Protein AF-G3ISD1-F1 (afdb_monomer_lite)

Foldseek 3Di:
DPPVLVVVLVVVLVVDVPLVVVLVPPPDPVVNLVSSQVVCVVVVHHDDSVVSVVVVVVVVVVVVVVVD

Organism: Methylobacter tundripaludum (strain ATCC BAA-1195 / DSM 17260 / SV96) (NCBI:txid697282)

Radius of gyration: 11.68 Å; chains: 1; bounding box: 34×25×25 Å

Sequence (68 aa):
MDTHLFHLLRQRMHGDHALQARLFELTDPKDFLAAVQALAEELGYTLEKADLFEATLAGRRAWHNRNR

Secondary structure (DSSP, 8-state):
--HHHHHHHHHHHHH-HHHHHHHHH--SHHHHHHHHHHHHHHTT----HHHHHHHHHHHHHHHHHH--

Structure (mmCIF, N/CA/C/O backbone):
data_AF-G3ISD1-F1
#
_entry.id   AF-G3ISD1-F1
#
loo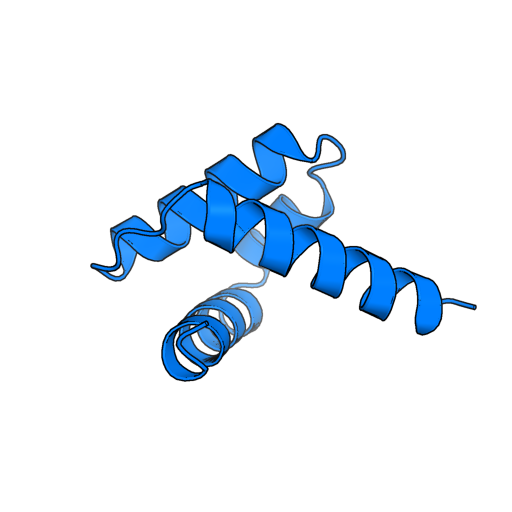p_
_atom_site.group_PDB
_atom_site.id
_atom_site.type_symbol
_atom_site.label_atom_id
_atom_site.label_alt_id
_atom_site.label_comp_id
_atom_site.label_asym_id
_atom_site.label_entity_id
_atom_site.label_seq_id
_atom_site.pdbx_PDB_ins_code
_atom_site.Cartn_x
_atom_site.Cartn_y
_atom_site.Cartn_z
_atom_site.occupancy
_atom_site.B_iso_or_equiv
_atom_site.auth_seq_id
_atom_site.auth_comp_id
_atom_site.auth_asym_id
_atom_site.auth_atom_id
_atom_site.pdbx_PDB_model_num
ATOM 1 N N . MET A 1 1 ? 1.474 6.039 13.372 1.00 51.59 1 MET A N 1
ATOM 2 C CA . MET A 1 1 ? 0.935 5.049 12.415 1.00 51.59 1 MET A CA 1
ATOM 3 C C . MET A 1 1 ? 0.068 4.041 13.145 1.00 51.59 1 MET A C 1
ATOM 5 O O . MET A 1 1 ? 0.581 3.319 13.993 1.00 51.59 1 MET A O 1
ATOM 9 N N . ASP A 1 2 ? -1.216 3.976 12.803 1.00 60.50 2 ASP A N 1
ATOM 10 C CA . ASP A 1 2 ? -2.115 2.911 13.244 1.00 60.50 2 ASP A CA 1
ATOM 11 C C . ASP A 1 2 ? -1.654 1.561 12.680 1.00 60.50 2 ASP A C 1
ATOM 13 O O . ASP A 1 2 ? -1.827 1.247 11.500 1.00 60.50 2 ASP A O 1
ATOM 17 N N . THR A 1 3 ? -1.049 0.737 13.534 1.00 65.94 3 THR A N 1
ATOM 18 C CA . THR A 1 3 ? -0.560 -0.614 13.210 1.00 65.94 3 THR A CA 1
ATOM 19 C C . THR A 1 3 ? -1.663 -1.507 12.623 1.00 65.94 3 THR A C 1
ATOM 21 O O . THR A 1 3 ? -1.375 -2.486 11.935 1.00 65.94 3 THR A O 1
ATOM 24 N N . HIS A 1 4 ? -2.929 -1.168 12.875 1.00 73.88 4 HIS A N 1
ATOM 25 C CA . HIS A 1 4 ? -4.106 -1.864 12.366 1.00 73.88 4 HIS A CA 1
ATOM 26 C C . HIS A 1 4 ? -4.299 -1.673 10.854 1.00 73.88 4 HIS A C 1
ATOM 28 O O . HIS A 1 4 ? -4.479 -2.647 10.124 1.00 73.88 4 HIS A O 1
ATOM 34 N N . LEU A 1 5 ? -4.167 -0.438 10.362 1.00 71.50 5 LEU A N 1
ATOM 35 C CA . LEU A 1 5 ? -4.322 -0.119 8.943 1.00 71.50 5 LEU A CA 1
ATOM 36 C C . LEU A 1 5 ? -3.239 -0.793 8.092 1.00 71.50 5 LEU A C 1
ATOM 38 O O . LEU A 1 5 ? -3.525 -1.347 7.033 1.00 71.50 5 LEU A O 1
ATOM 42 N N . PHE A 1 6 ? -2.002 -0.831 8.593 1.00 72.75 6 PHE A N 1
ATOM 43 C CA . PHE A 1 6 ? -0.916 -1.550 7.927 1.00 72.75 6 PHE A CA 1
ATOM 44 C C . PHE A 1 6 ? -1.212 -3.052 7.788 1.00 72.75 6 PHE A C 1
ATOM 46 O O . PHE A 1 6 ? -0.960 -3.634 6.733 1.00 72.75 6 PHE A O 1
ATOM 53 N N . HIS A 1 7 ? -1.772 -3.686 8.824 1.00 76.06 7 HIS A N 1
ATOM 54 C CA . HIS A 1 7 ? -2.159 -5.097 8.753 1.00 76.06 7 HIS A CA 1
ATOM 55 C C . HIS A 1 7 ? -3.301 -5.336 7.763 1.00 76.06 7 HIS A C 1
ATOM 57 O O . HIS A 1 7 ? -3.216 -6.294 6.997 1.00 76.06 7 HIS A O 1
ATOM 63 N N . LEU A 1 8 ? -4.310 -4.461 7.723 1.00 76.81 8 LEU A N 1
ATOM 64 C CA . LEU A 1 8 ? -5.427 -4.558 6.778 1.00 76.81 8 LEU A CA 1
ATOM 65 C C . LEU A 1 8 ? -4.972 -4.403 5.324 1.00 76.81 8 LEU A C 1
ATOM 67 O O . LEU A 1 8 ? -5.278 -5.258 4.492 1.00 76.81 8 LEU A O 1
ATOM 71 N N . LEU A 1 9 ? -4.179 -3.369 5.025 1.00 75.38 9 LEU A N 1
ATOM 72 C CA . LEU A 1 9 ? -3.613 -3.155 3.688 1.00 75.38 9 LEU A CA 1
ATOM 73 C C . LEU A 1 9 ? -2.751 -4.349 3.269 1.00 75.38 9 LEU A C 1
ATOM 75 O O . LEU A 1 9 ? -2.885 -4.867 2.161 1.00 75.38 9 LEU A O 1
ATOM 79 N N . ARG A 1 10 ? -1.916 -4.851 4.185 1.00 77.06 10 ARG A N 1
ATOM 80 C CA . ARG A 1 10 ? -1.078 -6.026 3.941 1.00 77.06 10 ARG A CA 1
ATOM 81 C C . ARG A 1 10 ? -1.909 -7.288 3.703 1.00 77.06 10 ARG A C 1
ATOM 83 O O . ARG A 1 10 ? -1.576 -8.050 2.799 1.00 77.06 10 ARG A O 1
ATOM 90 N N . GLN A 1 11 ? -2.970 -7.521 4.474 1.00 81.44 11 GLN A N 1
ATOM 91 C CA . GLN A 1 11 ? -3.875 -8.656 4.266 1.00 81.44 11 GLN A CA 1
ATOM 92 C C . GLN A 1 11 ? -4.590 -8.564 2.916 1.00 81.44 11 GLN A C 1
ATOM 94 O O . GLN A 1 11 ? -4.635 -9.558 2.195 1.00 81.44 11 GLN A O 1
ATOM 99 N N . ARG A 1 12 ? -5.082 -7.378 2.534 1.00 78.88 12 ARG A N 1
ATOM 100 C CA . ARG A 1 12 ? -5.745 -7.158 1.242 1.00 78.88 12 ARG A CA 1
ATOM 101 C C . ARG A 1 12 ? -4.793 -7.374 0.068 1.00 78.88 12 ARG A C 1
ATOM 103 O O . ARG A 1 12 ? -5.163 -8.068 -0.872 1.00 78.88 12 ARG A O 1
ATOM 110 N N . MET A 1 13 ? -3.570 -6.847 0.150 1.00 79.69 13 MET A N 1
ATOM 111 C CA . MET A 1 13 ? -2.529 -7.067 -0.861 1.00 79.69 13 MET A CA 1
ATOM 112 C C . MET A 1 13 ? -2.121 -8.539 -0.968 1.00 79.69 13 MET A C 1
ATOM 114 O O . MET A 1 13 ? -1.947 -9.037 -2.072 1.00 79.69 13 MET A O 1
ATOM 118 N N . HIS A 1 14 ? -1.975 -9.256 0.151 1.00 75.94 14 HIS A N 1
ATOM 119 C CA . HIS A 1 14 ? -1.636 -10.683 0.114 1.00 75.94 14 HIS A CA 1
ATOM 120 C C . HIS A 1 14 ? -2.785 -11.567 -0.382 1.00 75.94 14 HIS A C 1
ATOM 122 O O . HIS A 1 14 ? -2.523 -12.623 -0.949 1.00 75.94 14 HIS A O 1
ATOM 128 N N . GLY A 1 15 ? -4.036 -11.158 -0.161 1.00 80.44 15 GLY A N 1
ATOM 129 C CA . GLY A 1 15 ? -5.214 -11.858 -0.672 1.00 80.44 15 GLY A CA 1
ATOM 130 C C . GLY A 1 15 ? -5.503 -11.591 -2.152 1.00 80.44 15 GLY A C 1
ATOM 131 O O . GLY A 1 15 ? -6.320 -12.295 -2.740 1.00 80.44 15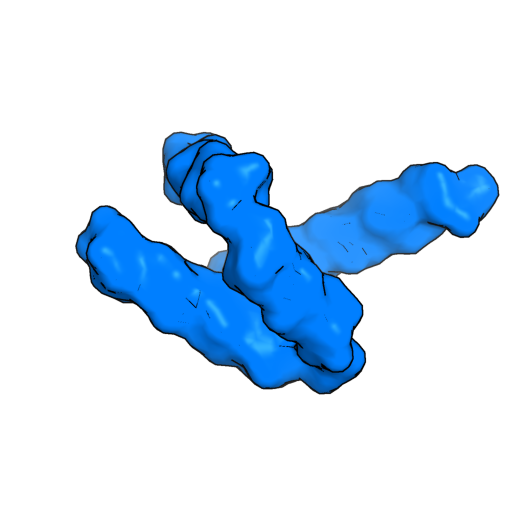 GLY A O 1
ATOM 132 N N . ASP A 1 16 ? -4.853 -10.594 -2.757 1.00 80.88 16 ASP A N 1
ATOM 133 C CA . ASP A 1 16 ? -5.106 -10.151 -4.126 1.00 80.88 16 ASP A CA 1
ATOM 134 C C . ASP A 1 16 ? -3.801 -10.056 -4.920 1.00 80.88 16 ASP A C 1
ATOM 136 O O . ASP A 1 16 ? -3.119 -9.030 -4.971 1.00 80.88 16 ASP A O 1
ATOM 140 N N . HIS A 1 17 ? -3.445 -11.173 -5.554 1.00 76.19 17 HIS A N 1
ATOM 141 C CA . HIS A 1 17 ? -2.215 -11.292 -6.332 1.00 76.19 17 HIS A CA 1
ATOM 142 C C . HIS A 1 17 ? -2.153 -10.319 -7.519 1.00 76.19 17 HIS A C 1
ATOM 144 O O . HIS A 1 17 ? -1.062 -9.889 -7.891 1.00 76.19 17 HIS A O 1
ATOM 150 N N . ALA A 1 18 ? -3.299 -9.940 -8.097 1.00 82.75 18 ALA A N 1
ATOM 151 C CA . ALA A 1 18 ? -3.349 -8.981 -9.199 1.00 82.75 18 ALA A CA 1
ATOM 152 C C . ALA A 1 18 ? -3.048 -7.557 -8.710 1.00 82.75 18 ALA A C 1
ATOM 154 O O . ALA A 1 18 ? -2.281 -6.830 -9.344 1.00 82.75 18 ALA A O 1
ATOM 155 N N . LEU A 1 19 ? -3.597 -7.179 -7.553 1.00 80.69 19 LEU A N 1
ATOM 156 C CA . LEU A 1 19 ? -3.269 -5.924 -6.880 1.00 80.69 19 LEU A CA 1
ATOM 157 C C . LEU A 1 19 ? -1.791 -5.875 -6.475 1.00 80.69 19 LEU A C 1
ATOM 159 O O . LEU A 1 19 ? -1.125 -4.864 -6.693 1.00 80.69 19 LEU A O 1
ATOM 163 N N . GLN A 1 20 ? -1.264 -6.969 -5.924 1.00 79.75 20 GLN A N 1
ATOM 164 C CA . GLN A 1 20 ? 0.145 -7.069 -5.558 1.00 79.75 20 GLN A CA 1
ATOM 165 C C . GLN A 1 20 ? 1.059 -6.877 -6.775 1.00 79.75 20 GLN A C 1
ATOM 167 O O . GLN A 1 20 ? 1.992 -6.080 -6.700 1.00 79.75 20 GLN A O 1
ATOM 172 N N . ALA A 1 21 ? 0.789 -7.565 -7.888 1.00 79.94 21 ALA A N 1
ATOM 173 C CA . ALA A 1 21 ? 1.567 -7.427 -9.119 1.00 79.94 21 ALA A CA 1
ATOM 174 C C . A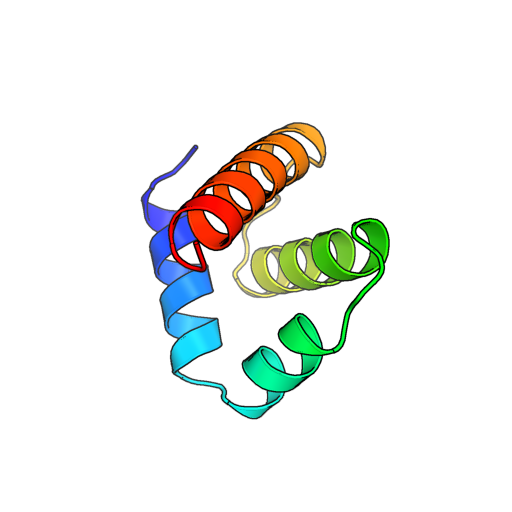LA A 1 21 ? 1.526 -5.987 -9.652 1.00 79.94 21 ALA A C 1
ATOM 176 O O . ALA A 1 21 ? 2.576 -5.400 -9.894 1.00 79.94 21 ALA A O 1
ATOM 177 N N . ARG A 1 22 ? 0.334 -5.375 -9.710 1.00 81.38 22 ARG A N 1
ATOM 178 C CA . ARG A 1 22 ? 0.171 -3.966 -10.100 1.00 81.38 22 ARG A CA 1
ATOM 179 C C . ARG A 1 22 ? 1.002 -3.022 -9.242 1.00 81.38 22 ARG A C 1
ATOM 181 O O . ARG A 1 22 ? 1.703 -2.179 -9.780 1.00 81.38 22 ARG A O 1
ATOM 188 N N . LEU A 1 23 ? 0.955 -3.168 -7.919 1.00 79.75 23 LEU A N 1
ATOM 189 C CA . LEU A 1 23 ? 1.729 -2.323 -7.006 1.00 79.75 23 LEU A CA 1
ATOM 190 C C . LEU A 1 23 ? 3.243 -2.532 -7.154 1.00 79.75 23 LEU A C 1
ATOM 192 O O . LEU A 1 23 ? 4.003 -1.591 -6.946 1.00 79.75 23 LEU A O 1
ATOM 196 N N . PHE A 1 24 ? 3.684 -3.737 -7.523 1.00 78.06 24 PHE A N 1
ATOM 197 C CA . PHE A 1 24 ? 5.091 -4.035 -7.809 1.00 78.06 24 PHE A CA 1
ATOM 198 C C . PHE A 1 24 ? 5.571 -3.482 -9.158 1.00 78.06 24 PHE A C 1
ATOM 200 O O . PHE A 1 24 ? 6.751 -3.163 -9.292 1.00 78.06 24 PHE A O 1
ATOM 207 N N . GLU A 1 25 ? 4.683 -3.363 -10.144 1.00 81.19 25 GLU A N 1
ATOM 208 C CA . GLU A 1 25 ? 4.983 -2.770 -11.454 1.00 81.19 25 GLU A CA 1
ATOM 209 C C . GLU A 1 25 ? 5.100 -1.238 -11.398 1.00 81.19 25 GLU A C 1
ATOM 211 O O . GLU A 1 25 ? 5.736 -0.630 -12.264 1.00 81.19 25 GLU A O 1
ATOM 216 N N . LEU A 1 26 ? 4.532 -0.599 -10.368 1.00 80.38 26 LEU A N 1
ATOM 217 C CA . LEU A 1 26 ? 4.651 0.842 -10.157 1.00 80.38 26 LEU A CA 1
ATOM 218 C C . LEU A 1 26 ? 6.078 1.208 -9.739 1.00 80.38 26 LEU A C 1
ATOM 220 O O . LEU A 1 26 ? 6.510 1.009 -8.604 1.00 80.38 26 LEU A O 1
ATOM 224 N N . THR A 1 27 ? 6.814 1.780 -10.688 1.00 75.62 27 THR A N 1
ATOM 225 C CA . THR A 1 27 ? 8.188 2.253 -10.479 1.00 75.62 27 THR A CA 1
ATOM 226 C C . THR A 1 27 ? 8.243 3.693 -9.968 1.00 75.62 27 THR A C 1
ATOM 228 O O . THR A 1 27 ? 9.197 4.048 -9.265 1.00 75.62 27 THR A O 1
ATOM 231 N N . ASP A 1 28 ? 7.219 4.507 -10.260 1.00 77.25 28 ASP A N 1
ATOM 232 C CA . ASP A 1 28 ? 7.095 5.866 -9.732 1.00 77.25 28 ASP A CA 1
ATOM 233 C C . ASP A 1 28 ? 6.554 5.835 -8.286 1.00 77.25 28 ASP A C 1
ATOM 235 O O . ASP A 1 28 ? 5.455 5.326 -8.034 1.00 77.25 28 ASP A O 1
ATOM 239 N N . PRO A 1 29 ? 7.290 6.400 -7.309 1.00 74.06 29 PRO A N 1
ATOM 240 C CA . PRO A 1 29 ? 6.828 6.505 -5.930 1.00 74.06 29 PRO A CA 1
ATOM 241 C C . PRO A 1 29 ? 5.484 7.229 -5.774 1.00 74.06 29 PRO A C 1
ATOM 243 O O . PRO A 1 29 ? 4.740 6.916 -4.847 1.00 74.06 29 PRO A O 1
ATOM 246 N N . LYS A 1 30 ? 5.170 8.203 -6.638 1.00 77.06 30 LYS A N 1
ATOM 247 C CA . LYS A 1 30 ? 3.906 8.950 -6.580 1.00 77.06 30 LYS A CA 1
ATOM 248 C C . LYS A 1 30 ? 2.722 8.073 -6.956 1.00 77.06 30 LYS A C 1
ATOM 250 O O . LYS A 1 30 ? 1.707 8.122 -6.264 1.00 77.06 30 LYS A O 1
ATOM 255 N N . ASP A 1 31 ? 2.872 7.259 -7.995 1.00 79.31 31 ASP A N 1
ATOM 256 C CA . ASP A 1 31 ? 1.815 6.357 -8.451 1.00 79.31 31 ASP A CA 1
ATOM 257 C C . ASP A 1 31 ? 1.585 5.238 -7.435 1.00 79.31 31 ASP A C 1
ATOM 259 O O . ASP A 1 31 ? 0.442 4.911 -7.118 1.00 79.31 31 ASP A O 1
ATOM 263 N N . PHE A 1 32 ? 2.664 4.715 -6.841 1.00 79.12 32 PHE A N 1
ATOM 264 C CA . PHE A 1 32 ? 2.567 3.760 -5.738 1.00 79.12 32 PHE A CA 1
ATOM 265 C C . PHE A 1 32 ? 1.797 4.348 -4.549 1.00 79.12 32 PHE A C 1
ATOM 267 O O . PHE A 1 32 ? 0.865 3.727 -4.041 1.00 79.12 32 PHE A O 1
ATOM 274 N N . LEU A 1 33 ? 2.143 5.567 -4.125 1.00 78.56 33 LEU A N 1
ATOM 275 C CA . LEU A 1 33 ? 1.462 6.249 -3.022 1.00 78.56 33 LEU A CA 1
ATOM 276 C C . LEU A 1 33 ? -0.016 6.499 -3.323 1.00 78.56 33 LEU A C 1
ATOM 278 O O . LEU A 1 33 ? -0.850 6.270 -2.452 1.00 78.56 33 LEU A O 1
ATOM 282 N N . ALA A 1 34 ? -0.345 6.933 -4.542 1.00 82.31 34 ALA A N 1
ATOM 283 C CA . ALA A 1 34 ? -1.726 7.147 -4.962 1.00 82.31 34 ALA A CA 1
ATOM 284 C C . ALA A 1 34 ? -2.535 5.840 -4.942 1.00 82.31 34 ALA A C 1
ATOM 286 O O . ALA A 1 34 ? -3.669 5.830 -4.469 1.00 82.31 34 ALA A O 1
ATOM 287 N N . ALA A 1 35 ? -1.941 4.729 -5.384 1.00 83.62 35 ALA A N 1
ATOM 288 C CA . ALA A 1 35 ? -2.586 3.420 -5.356 1.00 83.62 35 ALA A CA 1
ATOM 289 C C . ALA A 1 35 ? -2.806 2.902 -3.923 1.00 83.62 35 ALA A C 1
ATOM 291 O O . ALA A 1 35 ? -3.876 2.379 -3.616 1.00 83.62 35 ALA A O 1
ATOM 292 N N . VAL A 1 36 ? -1.833 3.079 -3.021 1.00 79.94 36 VAL A N 1
ATOM 293 C CA . VAL A 1 36 ? -1.989 2.712 -1.600 1.00 79.94 36 VAL A CA 1
ATOM 294 C C . VAL A 1 36 ? -3.006 3.620 -0.900 1.00 79.94 36 VAL A C 1
ATOM 296 O O . VAL A 1 36 ? -3.778 3.137 -0.073 1.00 79.94 36 VAL A O 1
ATOM 299 N N . GLN A 1 37 ? -3.049 4.909 -1.247 1.00 81.38 37 GLN A N 1
ATOM 300 C CA . GLN A 1 37 ? -4.051 5.842 -0.732 1.00 81.38 37 GLN A CA 1
ATOM 301 C C . GLN A 1 37 ? -5.464 5.430 -1.160 1.00 81.38 37 GLN A C 1
ATOM 303 O O . GLN A 1 37 ? -6.339 5.312 -0.308 1.00 81.38 37 GLN A O 1
ATOM 308 N N . ALA A 1 38 ? -5.663 5.131 -2.447 1.00 83.44 38 ALA A N 1
ATOM 309 C CA . ALA A 1 38 ? -6.940 4.642 -2.960 1.00 83.44 38 ALA A CA 1
ATOM 310 C C . ALA A 1 38 ? -7.377 3.346 -2.255 1.00 83.44 38 ALA A C 1
ATOM 312 O O . ALA A 1 38 ? -8.535 3.210 -1.870 1.00 83.44 38 ALA A O 1
ATOM 313 N N . LEU A 1 39 ? -6.438 2.427 -1.999 1.00 82.81 39 LEU A N 1
ATOM 314 C CA . LEU A 1 39 ? -6.721 1.187 -1.273 1.00 82.81 39 LEU A CA 1
ATOM 315 C C . LEU A 1 39 ? -7.169 1.440 0.176 1.00 82.81 39 LEU A C 1
ATOM 317 O O . LEU A 1 39 ? -8.017 0.721 0.698 1.00 82.81 39 LEU A O 1
ATOM 321 N N . ALA A 1 40 ? -6.601 2.445 0.844 1.00 81.88 40 ALA A N 1
ATOM 322 C CA . ALA A 1 40 ? -7.016 2.823 2.191 1.00 81.88 40 ALA A CA 1
ATOM 323 C C . ALA A 1 40 ? -8.402 3.483 2.197 1.00 81.88 40 ALA A C 1
ATOM 325 O O . ALA A 1 40 ? -9.227 3.143 3.046 1.00 81.88 40 ALA A O 1
ATOM 326 N N . GLU A 1 41 ? -8.681 4.349 1.220 1.00 84.75 41 GLU A N 1
ATOM 327 C CA . GLU A 1 41 ? -9.986 4.997 1.055 1.00 84.75 41 GLU A CA 1
ATOM 328 C C . GLU A 1 41 ? -11.098 3.969 0.783 1.00 84.75 41 GLU A C 1
ATOM 330 O O . GLU A 1 41 ? -12.163 4.045 1.394 1.00 84.75 41 GLU A O 1
ATOM 335 N N . GLU A 1 42 ? -10.835 2.942 -0.036 1.00 83.44 42 GLU A N 1
ATOM 336 C CA . GLU A 1 42 ? -11.755 1.811 -0.253 1.00 83.44 42 GLU A CA 1
ATOM 337 C C . GLU A 1 42 ? -12.069 1.032 1.034 1.00 83.44 42 GLU A C 1
ATOM 339 O O . GLU A 1 42 ? -13.159 0.479 1.185 1.00 83.44 42 GLU A O 1
ATOM 344 N N . LEU A 1 43 ? -11.129 0.999 1.981 1.00 79.75 43 LEU A N 1
ATOM 345 C CA . LEU A 1 43 ? -11.300 0.375 3.294 1.00 79.75 43 LEU A CA 1
ATOM 346 C C . LEU A 1 43 ? -11.941 1.322 4.326 1.00 79.75 43 LEU A C 1
ATOM 348 O O . LEU A 1 43 ? -12.097 0.938 5.485 1.00 79.75 43 LEU A O 1
ATOM 352 N N . GLY A 1 44 ? -12.318 2.540 3.924 1.00 82.25 44 GLY A N 1
ATOM 353 C CA . GLY A 1 44 ? -12.924 3.552 4.791 1.00 82.25 44 GLY A CA 1
ATOM 354 C C . GLY A 1 44 ? -11.922 4.333 5.644 1.00 82.25 44 GLY A C 1
ATOM 355 O O . GLY A 1 44 ? -12.324 4.996 6.600 1.00 82.25 44 GLY A O 1
ATOM 356 N N . TYR A 1 45 ? -10.629 4.265 5.320 1.00 80.81 45 TYR A N 1
ATOM 357 C CA . TYR A 1 45 ? -9.573 4.995 6.013 1.00 80.81 45 TYR A CA 1
ATOM 358 C C . TYR A 1 45 ? -9.064 6.154 5.160 1.00 80.81 45 TYR A C 1
ATOM 360 O O . TYR A 1 45 ? -8.588 5.963 4.044 1.00 80.81 45 TYR A O 1
ATOM 368 N N . THR A 1 46 ? -9.076 7.358 5.721 1.00 78.69 46 THR A N 1
ATOM 369 C CA . THR A 1 46 ? -8.423 8.514 5.102 1.00 78.69 46 THR A CA 1
ATOM 370 C C . THR A 1 46 ? -6.986 8.587 5.600 1.00 78.69 46 THR A C 1
ATOM 372 O O . THR A 1 46 ? -6.745 8.867 6.773 1.00 78.69 46 THR A O 1
ATOM 375 N N . LEU A 1 47 ? -6.026 8.318 4.718 1.00 73.44 47 LEU A N 1
ATOM 376 C CA . LEU A 1 47 ? -4.607 8.492 5.015 1.00 73.44 47 LEU A CA 1
ATOM 377 C C . LEU A 1 47 ? -4.161 9.904 4.642 1.00 73.44 47 LEU A C 1
ATOM 379 O O . LEU A 1 47 ? -4.324 10.330 3.497 1.00 73.44 47 LEU A O 1
ATOM 383 N N . GLU A 1 48 ? -3.528 10.612 5.575 1.00 74.31 48 GLU A N 1
ATOM 384 C CA . GLU A 1 48 ? -2.822 11.836 5.221 1.00 74.31 48 GLU A CA 1
ATOM 385 C C . GLU A 1 48 ? -1.581 11.506 4.384 1.00 74.31 48 GLU A C 1
ATOM 387 O O . GLU A 1 48 ? -0.817 10.580 4.675 1.00 74.31 48 GLU A O 1
ATOM 392 N N . LYS A 1 49 ? -1.347 12.298 3.330 1.00 67.19 49 LYS A N 1
ATOM 393 C CA . LYS A 1 49 ? -0.192 12.125 2.432 1.00 67.19 49 LYS A CA 1
ATOM 394 C C . LYS A 1 49 ? 1.147 12.109 3.174 1.00 67.19 49 LYS A C 1
ATOM 396 O O . LYS A 1 49 ? 2.071 11.443 2.713 1.00 67.19 49 LYS A O 1
ATOM 401 N N . ALA A 1 50 ? 1.252 12.834 4.288 1.00 68.00 50 ALA A N 1
ATOM 402 C CA . ALA A 1 50 ? 2.456 12.881 5.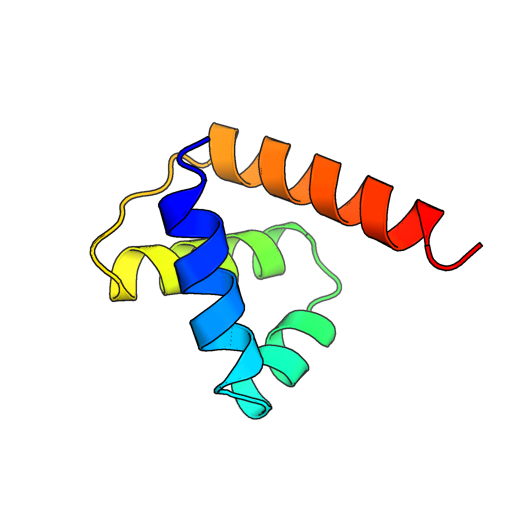109 1.00 68.00 50 ALA A CA 1
ATOM 403 C C . ALA A 1 50 ? 2.765 11.513 5.745 1.00 68.00 50 ALA A C 1
ATOM 405 O O . ALA A 1 50 ? 3.861 10.987 5.550 1.00 68.00 50 ALA A O 1
ATOM 406 N N . ASP A 1 51 ? 1.776 10.887 6.390 1.00 68.69 51 ASP A N 1
ATOM 407 C CA . ASP A 1 51 ? 1.918 9.566 7.017 1.00 68.69 51 ASP A CA 1
ATOM 408 C C . ASP A 1 51 ? 2.215 8.466 5.990 1.00 68.69 51 ASP A C 1
ATOM 410 O O . ASP A 1 51 ? 3.037 7.575 6.215 1.00 68.69 51 ASP A O 1
ATOM 414 N N . LEU A 1 52 ? 1.571 8.550 4.823 1.00 70.38 52 LEU A N 1
ATOM 415 C CA . LEU A 1 52 ? 1.793 7.651 3.691 1.00 70.38 52 LEU A CA 1
ATOM 416 C C . LEU A 1 52 ? 3.225 7.732 3.158 1.00 70.38 52 LEU A C 1
ATOM 418 O O . LEU A 1 52 ? 3.844 6.705 2.856 1.00 70.38 52 LEU A O 1
ATOM 422 N N . PHE A 1 53 ? 3.757 8.949 3.045 1.00 69.06 53 PHE A N 1
ATOM 423 C CA . PHE A 1 53 ? 5.115 9.178 2.574 1.00 69.06 53 PHE A CA 1
ATOM 424 C C . PHE A 1 53 ? 6.145 8.613 3.557 1.00 69.06 53 PHE A C 1
ATOM 426 O O . PHE A 1 53 ? 7.051 7.892 3.134 1.00 69.06 53 PHE A O 1
ATOM 433 N N . GLU A 1 54 ? 5.978 8.857 4.861 1.00 67.75 54 GLU A N 1
ATOM 434 C CA . GLU A 1 54 ? 6.856 8.296 5.895 1.00 67.75 54 GLU A CA 1
ATOM 435 C C . GLU A 1 54 ? 6.809 6.762 5.929 1.00 67.75 54 GLU A C 1
ATOM 437 O O . GLU A 1 54 ? 7.859 6.107 5.924 1.00 67.75 54 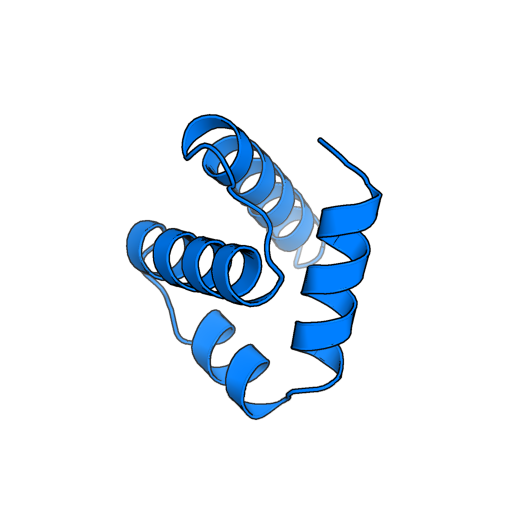GLU A O 1
ATOM 442 N N . ALA A 1 55 ? 5.608 6.178 5.873 1.00 67.38 55 ALA A N 1
ATOM 443 C CA . ALA A 1 55 ? 5.408 4.730 5.835 1.00 67.38 55 ALA A CA 1
ATOM 444 C C . ALA A 1 55 ? 6.072 4.086 4.609 1.00 67.38 55 ALA A C 1
ATOM 446 O O . ALA A 1 55 ? 6.721 3.040 4.710 1.00 67.38 55 ALA A O 1
ATOM 447 N N . THR A 1 56 ? 5.956 4.732 3.449 1.00 67.25 56 THR A N 1
ATOM 448 C CA . THR A 1 56 ? 6.541 4.251 2.192 1.00 67.25 56 THR A CA 1
ATOM 449 C C . THR A 1 56 ? 8.058 4.380 2.201 1.00 67.25 56 THR A C 1
ATOM 451 O O . THR A 1 56 ? 8.755 3.462 1.768 1.00 67.25 56 THR A O 1
ATOM 454 N N . LEU A 1 57 ? 8.601 5.468 2.754 1.00 66.44 57 LEU A N 1
ATOM 455 C CA . LEU A 1 57 ? 10.044 5.647 2.915 1.00 66.44 57 LEU A CA 1
ATOM 456 C C . LEU A 1 57 ? 10.640 4.578 3.848 1.00 66.44 57 LEU A C 1
ATOM 458 O O . LEU A 1 57 ? 11.688 3.997 3.545 1.00 66.44 57 LEU A O 1
ATOM 462 N N . ALA A 1 58 ? 9.948 4.280 4.952 1.00 62.59 58 ALA A N 1
ATOM 463 C CA . ALA A 1 58 ? 10.318 3.226 5.893 1.00 62.59 58 ALA A CA 1
ATOM 464 C C . ALA A 1 58 ? 10.238 1.831 5.249 1.00 62.59 58 ALA A C 1
ATOM 466 O O . ALA A 1 58 ? 11.177 1.041 5.371 1.00 62.59 58 ALA A O 1
ATOM 467 N N . GLY A 1 59 ? 9.168 1.552 4.497 1.00 62.09 59 GLY A N 1
ATOM 468 C CA . GLY A 1 59 ? 8.987 0.306 3.750 1.00 62.09 59 GLY A CA 1
ATOM 469 C C . GLY A 1 59 ? 10.050 0.101 2.670 1.00 62.09 59 GLY A C 1
ATOM 470 O O . GLY A 1 59 ? 10.635 -0.978 2.577 1.00 62.09 59 GLY A O 1
ATOM 471 N N . ARG A 1 60 ? 10.384 1.151 1.909 1.00 64.00 60 ARG A N 1
ATOM 472 C CA . ARG A 1 60 ? 11.429 1.115 0.874 1.00 64.00 60 ARG A CA 1
ATOM 473 C C . ARG A 1 60 ? 12.810 0.868 1.476 1.00 64.00 60 ARG A C 1
ATOM 475 O O . ARG A 1 60 ? 13.559 0.051 0.947 1.00 64.00 60 ARG A O 1
ATOM 482 N N . ARG A 1 61 ? 13.130 1.507 2.611 1.00 58.16 61 ARG A N 1
ATOM 483 C CA . ARG A 1 61 ? 14.354 1.209 3.378 1.00 58.16 61 ARG A CA 1
ATOM 484 C C . ARG A 1 61 ? 14.380 -0.240 3.849 1.00 58.16 61 ARG A C 1
ATOM 486 O O . ARG A 1 61 ? 15.387 -0.903 3.647 1.00 58.16 61 ARG A O 1
ATOM 493 N N . ALA A 1 62 ? 13.294 -0.741 4.434 1.00 54.84 62 ALA A N 1
ATOM 494 C CA . ALA A 1 62 ? 13.222 -2.112 4.938 1.00 54.84 62 ALA A CA 1
ATOM 495 C C . ALA A 1 62 ? 13.342 -3.165 3.821 1.00 54.84 62 ALA A C 1
ATOM 497 O O . ALA A 1 62 ? 13.998 -4.187 4.011 1.00 54.84 62 ALA A O 1
ATOM 498 N N . TRP A 1 63 ? 12.753 -2.906 2.652 1.00 51.69 63 TRP A N 1
ATOM 499 C CA . TRP A 1 63 ? 12.852 -3.772 1.476 1.00 51.69 63 TRP A CA 1
ATOM 500 C C . TRP A 1 63 ? 14.260 -3.759 0.873 1.00 51.69 63 TRP A C 1
ATOM 502 O O . TRP A 1 63 ? 14.844 -4.819 0.660 1.00 51.69 63 TRP A O 1
ATOM 512 N N . HIS A 1 64 ? 14.853 -2.574 0.699 1.00 51.62 64 HIS A N 1
ATOM 513 C CA . HIS A 1 64 ? 16.242 -2.437 0.253 1.00 51.62 64 HIS A CA 1
ATOM 514 C C . HIS A 1 64 ? 17.222 -3.123 1.218 1.00 51.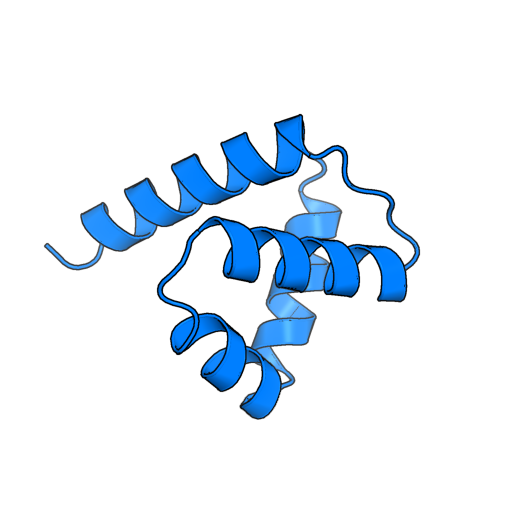62 64 HIS A C 1
ATOM 516 O O . HIS A 1 64 ? 18.193 -3.729 0.783 1.00 51.62 64 HIS A O 1
ATOM 522 N N . ASN A 1 65 ? 16.968 -3.064 2.528 1.00 54.62 65 ASN A N 1
ATOM 523 C CA . ASN A 1 65 ? 17.814 -3.714 3.533 1.00 54.62 65 ASN A CA 1
ATOM 524 C C . ASN A 1 65 ? 17.646 -5.247 3.569 1.00 54.62 65 ASN A C 1
ATOM 526 O O . ASN A 1 65 ? 18.519 -5.936 4.080 1.00 54.62 65 ASN A O 1
ATOM 530 N N . ARG A 1 66 ? 16.530 -5.780 3.047 1.00 50.53 66 ARG A N 1
ATOM 531 C CA . ARG A 1 66 ? 16.257 -7.225 2.939 1.00 50.53 66 ARG A CA 1
ATOM 532 C C . ARG A 1 66 ? 16.780 -7.861 1.651 1.00 50.53 66 ARG A C 1
ATOM 534 O O . ARG A 1 66 ? 17.031 -9.056 1.654 1.00 50.53 66 ARG A O 1
ATOM 541 N N . ASN A 1 67 ? 16.917 -7.081 0.581 1.00 47.94 67 ASN A N 1
ATOM 542 C CA . ASN A 1 67 ? 17.433 -7.522 -0.721 1.00 47.94 67 ASN A CA 1
ATOM 543 C C . ASN A 1 67 ? 18.931 -7.215 -0.905 1.00 47.94 67 ASN A C 1
ATOM 545 O O . ASN A 1 67 ? 19.393 -7.074 -2.038 1.00 47.94 67 ASN A O 1
ATOM 549 N N . ARG A 1 68 ? 19.676 -7.084 0.197 1.00 48.66 68 ARG A N 1
ATOM 550 C CA . ARG A 1 68 ? 21.131 -6.934 0.186 1.00 48.66 68 ARG A CA 1
ATOM 551 C C . ARG A 1 68 ? 21.807 -8.195 0.697 1.00 48.66 68 ARG A C 1
ATOM 553 O O . ARG A 1 68 ? 21.293 -8.759 1.685 1.00 48.66 68 ARG A O 1
#

pLDDT: mean 72.82, std 10.0, range [47.94, 84.75]